Protein AF-A0A933DWK2-F1 (afdb_monomer_lite)

Structure (mmCIF, N/CA/C/O backbone):
data_AF-A0A933DWK2-F1
#
_entry.id   AF-A0A933DWK2-F1
#
loop_
_atom_site.group_PDB
_atom_site.id
_atom_site.type_symbol
_atom_site.label_atom_id
_atom_site.label_alt_id
_atom_site.label_comp_id
_atom_site.label_asym_id
_atom_site.label_entity_id
_atom_site.label_seq_id
_atom_site.pdbx_PDB_ins_code
_atom_site.Cartn_x
_atom_site.Cartn_y
_atom_site.Cartn_z
_atom_site.occupancy
_atom_site.B_iso_or_equiv
_atom_site.auth_seq_id
_atom_site.auth_comp_id
_atom_site.auth_asym_id
_atom_site.auth_atom_id
_atom_site.pdbx_PDB_model_num
ATOM 1 N N . ILE A 1 1 ? 5.973 -5.119 5.281 1.00 88.31 1 ILE A N 1
ATOM 2 C CA . ILE A 1 1 ? 4.686 -4.419 5.020 1.00 88.31 1 ILE A CA 1
ATOM 3 C C . ILE A 1 1 ? 3.495 -5.232 5.519 1.00 88.31 1 ILE A C 1
ATOM 5 O O . ILE A 1 1 ? 2.775 -4.728 6.368 1.00 88.31 1 ILE A O 1
ATOM 9 N N . LEU A 1 2 ? 3.324 -6.490 5.093 1.00 92.50 2 LEU A N 1
ATOM 10 C CA . LEU A 1 2 ? 2.207 -7.342 5.540 1.00 92.50 2 LEU A CA 1
ATOM 11 C C . LEU A 1 2 ? 2.111 -7.490 7.072 1.00 92.50 2 LEU A C 1
ATOM 13 O O . LEU A 1 2 ? 1.028 -7.369 7.631 1.00 92.50 2 LEU A O 1
ATOM 17 N N . SER A 1 3 ? 3.238 -7.624 7.779 1.00 96.31 3 SER A N 1
ATOM 18 C CA . SER A 1 3 ? 3.245 -7.624 9.253 1.00 96.31 3 SER A CA 1
ATOM 19 C C . SER A 1 3 ? 2.724 -6.312 9.860 1.00 96.31 3 SER A C 1
ATOM 21 O O . SER A 1 3 ? 2.104 -6.330 10.916 1.00 96.31 3 SER A O 1
ATOM 23 N N . GLY A 1 4 ? 2.924 -5.178 9.180 1.00 96.12 4 GLY A N 1
ATOM 24 C CA . GLY A 1 4 ? 2.357 -3.887 9.577 1.00 96.12 4 GLY A CA 1
ATOM 25 C C . GLY A 1 4 ? 0.840 -3.838 9.389 1.00 96.12 4 GLY A C 1
ATOM 26 O O . GLY A 1 4 ? 0.140 -3.348 10.265 1.00 96.12 4 GLY A O 1
ATOM 27 N N . ILE A 1 5 ? 0.310 -4.430 8.311 1.00 96.62 5 ILE A N 1
ATOM 28 C CA . ILE A 1 5 ? -1.143 -4.608 8.126 1.00 96.62 5 ILE A CA 1
ATOM 29 C C . ILE A 1 5 ? -1.715 -5.461 9.265 1.00 96.62 5 ILE A C 1
ATOM 31 O O . ILE A 1 5 ? -2.710 -5.082 9.878 1.00 96.62 5 ILE A O 1
ATOM 35 N N . MET A 1 6 ? -1.061 -6.578 9.604 1.00 96.44 6 MET A N 1
ATOM 36 C CA . MET A 1 6 ? -1.474 -7.421 10.734 1.00 96.44 6 MET A CA 1
ATOM 37 C C . MET A 1 6 ? -1.458 -6.653 12.062 1.00 96.44 6 MET A C 1
ATOM 39 O O . MET A 1 6 ? -2.395 -6.778 12.848 1.00 96.44 6 MET A O 1
ATOM 43 N N . MET A 1 7 ? -0.436 -5.825 12.295 1.00 98.19 7 MET A N 1
ATOM 44 C CA . MET A 1 7 ? -0.360 -4.957 13.471 1.00 98.19 7 MET A CA 1
ATOM 45 C C . MET A 1 7 ? -1.520 -3.954 13.510 1.00 98.19 7 MET A C 1
ATOM 47 O O . MET A 1 7 ? -2.175 -3.845 14.542 1.00 98.19 7 MET A O 1
ATOM 51 N N . LEU A 1 8 ? -1.814 -3.261 12.403 1.00 97.50 8 LEU A N 1
ATOM 52 C CA . LEU A 1 8 ? -2.934 -2.314 12.312 1.00 97.50 8 LEU A CA 1
ATOM 53 C C . LEU A 1 8 ? -4.268 -2.999 12.633 1.00 97.50 8 LEU A C 1
ATOM 55 O O . LEU A 1 8 ? -5.059 -2.482 13.419 1.00 97.50 8 LEU A O 1
ATOM 59 N N . ARG A 1 9 ? -4.486 -4.213 12.111 1.00 97.12 9 ARG A N 1
ATOM 60 C CA . ARG A 1 9 ? -5.664 -5.026 12.452 1.00 97.12 9 ARG A CA 1
ATOM 61 C C . ARG A 1 9 ? -5.719 -5.359 13.946 1.00 97.12 9 ARG A C 1
ATOM 63 O O . ARG A 1 9 ? -6.800 -5.297 14.525 1.00 97.12 9 ARG A O 1
ATOM 70 N N . TYR A 1 10 ? -4.580 -5.677 14.563 1.00 97.56 10 TYR A N 1
ATOM 71 C CA . TYR A 1 10 ? -4.488 -5.991 15.992 1.00 97.56 10 TYR A CA 1
ATOM 72 C C . TYR A 1 10 ? -4.820 -4.791 16.892 1.00 97.56 10 TYR A C 1
ATOM 74 O O . TYR A 1 10 ? -5.535 -4.949 17.877 1.00 97.56 10 TYR A O 1
ATOM 82 N N . ILE A 1 11 ? -4.376 -3.582 16.533 1.00 98.12 11 ILE A N 1
ATOM 83 C CA . ILE A 1 11 ? -4.683 -2.348 17.281 1.00 98.12 11 ILE A CA 1
ATOM 84 C C . ILE A 1 11 ? -6.039 -1.719 16.905 1.00 98.12 11 ILE A C 1
ATOM 86 O O . ILE A 1 11 ? -6.310 -0.583 17.276 1.00 98.12 11 ILE A O 1
ATOM 90 N N . ASN A 1 12 ? -6.903 -2.455 16.193 1.00 97.25 12 ASN A N 1
ATOM 91 C CA . ASN A 1 12 ? -8.218 -2.026 15.692 1.00 97.25 12 ASN A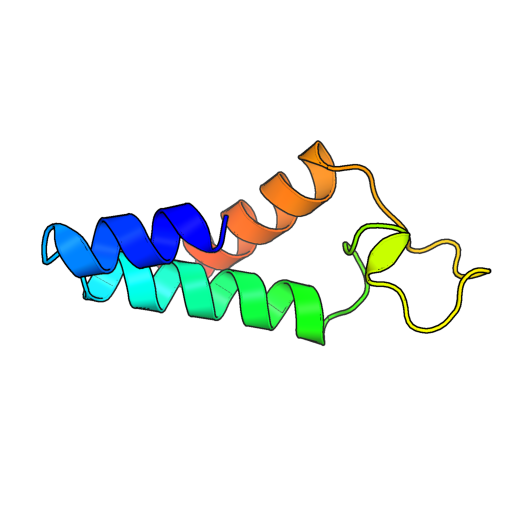 CA 1
ATOM 92 C C . ASN A 1 12 ? -8.224 -0.899 14.639 1.00 97.25 12 ASN A C 1
ATOM 94 O O . ASN A 1 12 ? -9.295 -0.406 14.282 1.00 97.25 12 ASN A O 1
ATOM 98 N N . GLU A 1 13 ? -7.084 -0.580 14.029 1.00 97.25 13 GLU A N 1
ATOM 99 C CA . GLU A 1 13 ? -6.961 0.357 12.902 1.00 97.25 13 GLU A CA 1
ATOM 100 C C . GLU A 1 13 ? -7.322 -0.313 11.562 1.00 97.25 13 GLU A C 1
ATOM 102 O O . GLU A 1 13 ? -6.521 -0.413 10.628 1.00 97.25 13 GLU A O 1
ATOM 107 N N . LYS A 1 14 ? -8.554 -0.828 11.466 1.00 95.62 14 LYS A N 1
ATOM 108 C CA . LYS A 1 14 ? -9.006 -1.671 10.342 1.00 95.62 14 LYS A CA 1
ATOM 109 C C . LYS A 1 14 ? -9.031 -0.919 9.013 1.00 95.62 14 LYS A C 1
ATOM 111 O O . LYS A 1 14 ? -8.510 -1.425 8.028 1.00 95.62 14 LYS A O 1
ATOM 116 N N . THR A 1 15 ? -9.542 0.311 8.998 1.00 94.44 15 THR A N 1
ATOM 117 C CA . THR A 1 15 ? -9.597 1.138 7.781 1.00 94.44 15 THR A CA 1
ATOM 1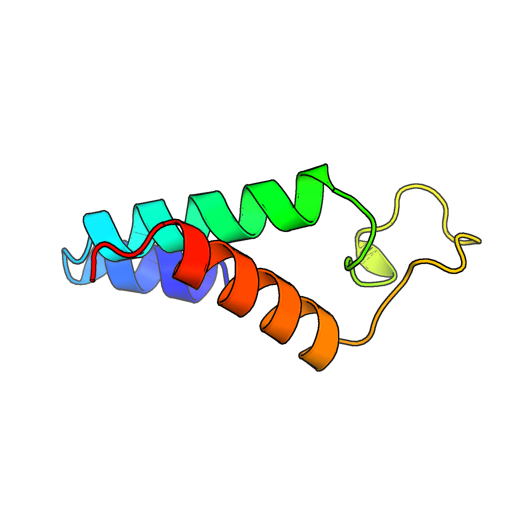18 C C . THR A 1 15 ? -8.201 1.430 7.231 1.00 94.44 15 THR A C 1
ATOM 120 O O . THR A 1 15 ? -7.985 1.372 6.021 1.00 94.44 15 THR A O 1
ATOM 123 N N . ALA A 1 16 ? -7.234 1.723 8.106 1.00 93.75 16 ALA A N 1
ATOM 124 C CA . ALA A 1 16 ? -5.850 1.936 7.698 1.00 93.75 16 ALA A CA 1
ATOM 125 C C . ALA A 1 16 ? -5.221 0.642 7.156 1.00 93.75 16 ALA A C 1
ATOM 127 O O . ALA A 1 16 ? -4.542 0.676 6.129 1.00 93.75 16 ALA A O 1
ATOM 128 N N . ALA A 1 17 ? -5.493 -0.497 7.802 1.00 95.50 17 ALA A N 1
ATOM 129 C CA . ALA A 1 17 ? -5.049 -1.809 7.341 1.00 95.50 17 ALA A CA 1
ATOM 130 C C . ALA A 1 17 ? -5.592 -2.142 5.942 1.00 95.50 17 ALA A C 1
ATOM 132 O O . ALA A 1 17 ? -4.812 -2.503 5.064 1.00 95.50 17 ALA A O 1
ATOM 133 N N . ASP A 1 18 ? -6.896 -1.964 5.718 1.00 94.44 18 ASP A N 1
ATOM 134 C CA . ASP A 1 18 ? -7.559 -2.283 4.449 1.00 94.44 18 ASP A CA 1
ATOM 135 C C . ASP A 1 18 ? -7.050 -1.392 3.303 1.00 94.44 18 ASP A C 1
ATOM 137 O O . ASP A 1 18 ? -6.830 -1.863 2.184 1.00 94.44 18 ASP A O 1
ATOM 141 N N . ARG A 1 19 ? -6.787 -0.107 3.581 1.00 93.94 19 ARG A N 1
ATOM 142 C CA . ARG A 1 19 ? -6.173 0.816 2.611 1.00 93.94 19 ARG A CA 1
ATOM 143 C C . ARG A 1 19 ? -4.753 0.393 2.245 1.00 93.94 19 ARG A C 1
ATOM 145 O O . ARG A 1 19 ? -4.410 0.372 1.064 1.00 93.94 19 ARG A O 1
ATOM 152 N N . LEU A 1 20 ? -3.936 0.046 3.240 1.00 94.06 20 LEU A N 1
ATOM 153 C CA . LEU A 1 20 ? -2.562 -0.403 3.019 1.00 94.06 20 LEU A CA 1
ATOM 154 C C . LEU A 1 20 ? -2.518 -1.725 2.249 1.00 94.06 20 LEU A C 1
ATOM 156 O O . LEU A 1 20 ? -1.722 -1.862 1.325 1.00 94.06 20 LEU A O 1
ATOM 160 N N . GLU A 1 21 ? -3.400 -2.665 2.574 1.00 94.62 21 GLU A N 1
ATOM 161 C CA . GLU A 1 21 ? -3.535 -3.927 1.847 1.00 94.62 21 GLU A CA 1
ATOM 162 C C . GLU A 1 21 ? -3.951 -3.706 0.390 1.00 94.62 21 GLU A C 1
ATOM 164 O O . GLU A 1 21 ? -3.325 -4.255 -0.516 1.00 94.62 21 GLU A O 1
ATOM 169 N N . SER A 1 22 ? -4.927 -2.827 0.149 1.00 93.31 22 SER A N 1
ATOM 170 C CA . SER A 1 22 ? -5.373 -2.477 -1.205 1.00 93.31 22 SER A CA 1
ATOM 171 C C . SER A 1 22 ? -4.256 -1.833 -2.033 1.00 93.31 22 SER A C 1
ATOM 173 O O . SER A 1 22 ? -4.077 -2.172 -3.201 1.00 93.31 22 SER A O 1
ATOM 175 N N . ALA A 1 23 ? -3.464 -0.939 -1.433 1.00 92.88 23 ALA A N 1
ATOM 176 C CA . ALA A 1 23 ? -2.332 -0.307 -2.110 1.00 92.88 23 ALA A CA 1
ATOM 177 C C . ALA A 1 23 ? -1.230 -1.317 -2.469 1.00 92.88 23 AL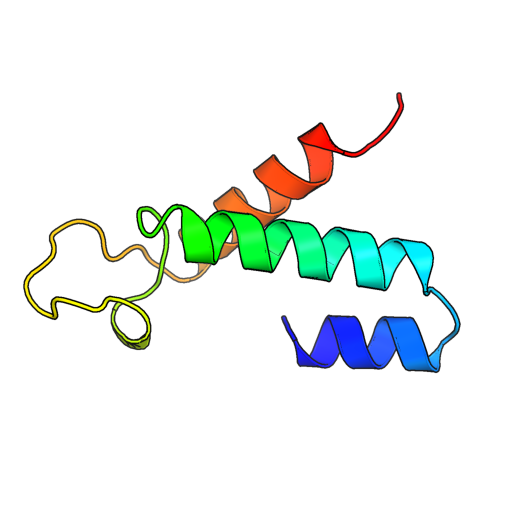A A C 1
ATOM 179 O O . ALA A 1 23 ? -0.675 -1.260 -3.565 1.00 92.88 23 ALA A O 1
ATOM 180 N N . VAL A 1 24 ? -0.938 -2.269 -1.576 1.00 91.38 24 VAL A N 1
ATOM 181 C CA . VAL A 1 24 ? 0.009 -3.361 -1.850 1.00 91.38 24 VAL A CA 1
ATOM 182 C C . VAL A 1 24 ? -0.500 -4.245 -2.989 1.00 91.38 24 VAL A C 1
ATOM 184 O O . VAL A 1 24 ? 0.258 -4.535 -3.913 1.00 91.38 24 VAL A O 1
ATOM 187 N N . ALA A 1 25 ? -1.779 -4.629 -2.961 1.00 90.44 25 ALA A N 1
ATOM 188 C CA . ALA A 1 25 ? -2.392 -5.440 -4.009 1.00 90.44 25 ALA A CA 1
ATOM 189 C C . ALA A 1 25 ? -2.351 -4.743 -5.378 1.00 90.44 25 ALA A C 1
ATOM 191 O O . ALA A 1 25 ? -2.036 -5.387 -6.375 1.00 90.44 25 ALA A O 1
ATOM 192 N N . ALA A 1 26 ? -2.593 -3.428 -5.427 1.00 89.88 26 ALA A N 1
ATOM 193 C CA . ALA A 1 26 ? -2.500 -2.643 -6.656 1.00 89.88 26 ALA A CA 1
ATOM 194 C C . ALA A 1 26 ? -1.079 -2.649 -7.245 1.00 89.88 26 ALA A C 1
ATOM 196 O O . ALA A 1 26 ? -0.912 -2.936 -8.427 1.00 89.88 26 ALA A O 1
ATOM 197 N N . VAL A 1 27 ? -0.046 -2.417 -6.425 1.00 88.19 27 VAL A N 1
ATOM 198 C CA . VAL A 1 27 ? 1.360 -2.448 -6.878 1.00 88.19 27 VAL A CA 1
ATOM 199 C C . VAL A 1 27 ? 1.760 -3.838 -7.379 1.00 88.19 27 VAL A C 1
ATOM 201 O O . VAL A 1 27 ? 2.431 -3.960 -8.404 1.00 88.19 27 VAL A O 1
ATOM 204 N N . MET A 1 28 ? 1.320 -4.892 -6.687 1.00 84.12 28 MET A N 1
ATOM 205 C CA . MET A 1 28 ? 1.561 -6.271 -7.118 1.00 84.12 28 MET A CA 1
ATOM 206 C C . MET A 1 28 ? 0.844 -6.596 -8.434 1.00 84.12 28 MET A C 1
ATOM 208 O O . MET A 1 28 ? 1.444 -7.217 -9.306 1.00 84.12 28 MET A O 1
ATOM 212 N N . ALA A 1 29 ? -0.404 -6.150 -8.604 1.00 85.19 29 ALA A N 1
ATOM 213 C CA . ALA A 1 29 ? -1.175 -6.353 -9.830 1.00 85.19 29 ALA A CA 1
ATOM 214 C C . ALA A 1 29 ? -0.603 -5.574 -11.026 1.00 85.19 29 ALA A C 1
ATOM 216 O O . ALA A 1 29 ? -0.647 -6.064 -12.152 1.00 85.19 29 ALA A O 1
ATOM 217 N N . GLU A 1 30 ? -0.043 -4.381 -10.796 1.00 82.25 30 GLU A N 1
ATOM 218 C CA . GLU A 1 30 ? 0.651 -3.613 -11.832 1.00 82.25 30 GLU A CA 1
ATOM 219 C C . GLU A 1 30 ? 1.937 -4.307 -12.306 1.00 82.25 30 GLU A C 1
ATOM 221 O O . GLU A 1 30 ? 2.299 -4.166 -13.473 1.00 82.25 30 GLU A O 1
ATOM 226 N N . GLY A 1 31 ? 2.644 -5.027 -11.424 1.00 75.62 31 GLY A N 1
ATOM 227 C CA . GLY A 1 31 ? 3.838 -5.817 -11.762 1.00 75.62 31 GLY A CA 1
ATOM 228 C C . GLY A 1 31 ? 5.051 -5.007 -12.253 1.00 75.62 31 GLY A C 1
ATOM 229 O O . GLY A 1 31 ? 6.047 -5.585 -12.681 1.00 75.62 31 GLY A O 1
ATOM 230 N N . LYS A 1 32 ? 4.981 -3.669 -12.212 1.00 70.62 32 LYS A N 1
ATOM 231 C CA . LYS A 1 32 ? 6.016 -2.746 -12.724 1.00 70.62 32 LYS A CA 1
ATOM 232 C C . LYS A 1 32 ? 7.031 -2.294 -11.680 1.00 70.62 32 LYS A C 1
ATOM 234 O O . LYS A 1 32 ? 8.115 -1.863 -12.048 1.00 70.62 32 LYS A O 1
ATOM 239 N N . SER A 1 33 ? 6.655 -2.337 -10.406 1.00 71.94 33 SER A N 1
ATOM 240 C CA . SER A 1 33 ? 7.468 -1.860 -9.280 1.00 71.94 33 SER A CA 1
ATOM 241 C C . SER A 1 33 ? 7.522 -2.916 -8.183 1.00 71.94 33 SER A C 1
ATOM 243 O O . SER A 1 33 ? 7.307 -2.637 -7.005 1.00 71.94 33 SER A O 1
ATOM 245 N N . VAL A 1 34 ? 7.765 -4.157 -8.594 1.00 68.88 34 VAL A N 1
ATOM 246 C CA . VAL A 1 34 ? 7.932 -5.300 -7.697 1.00 68.88 34 VAL A CA 1
ATOM 247 C C . VAL A 1 34 ? 9.408 -5.674 -7.620 1.00 68.88 34 VAL A C 1
ATOM 249 O O . VAL A 1 34 ? 10.160 -5.478 -8.574 1.00 68.88 34 VAL A O 1
ATOM 252 N N . THR A 1 35 ? 9.848 -6.173 -6.468 1.00 72.19 35 THR A N 1
ATOM 253 C CA . THR A 1 35 ? 11.232 -6.626 -6.293 1.00 72.19 35 THR A CA 1
ATOM 254 C C . THR A 1 35 ? 11.500 -7.896 -7.103 1.00 72.19 35 THR A C 1
ATOM 256 O O . THR A 1 35 ? 10.575 -8.611 -7.491 1.00 72.19 35 THR A O 1
ATOM 259 N N . TYR A 1 36 ? 12.780 -8.200 -7.331 1.00 63.84 36 TYR A N 1
ATOM 260 C CA . TYR A 1 36 ? 13.231 -9.351 -8.125 1.00 63.84 36 TYR A CA 1
ATOM 261 C C . TYR A 1 36 ? 12.564 -10.686 -7.732 1.00 63.84 36 TYR A C 1
ATOM 263 O O . TYR A 1 36 ? 12.212 -11.478 -8.603 1.00 63.84 36 TYR A O 1
ATOM 271 N N . ASP A 1 37 ? 12.317 -10.906 -6.435 1.00 71.06 37 ASP A N 1
ATOM 272 C CA . ASP A 1 37 ? 11.684 -12.126 -5.907 1.00 71.06 37 ASP A CA 1
ATOM 273 C C . ASP A 1 37 ? 10.195 -12.276 -6.262 1.00 71.06 37 ASP A C 1
ATOM 275 O O . ASP A 1 37 ? 9.645 -13.374 -6.190 1.00 71.06 37 ASP A O 1
ATOM 279 N N . LEU A 1 38 ? 9.530 -11.176 -6.615 1.00 70.56 38 LEU A N 1
ATOM 280 C CA . LEU A 1 38 ? 8.090 -11.107 -6.876 1.00 70.56 38 LEU A CA 1
ATOM 281 C C . LEU A 1 38 ? 7.762 -11.017 -8.369 1.00 70.56 38 LEU A C 1
ATOM 283 O O . LEU A 1 38 ? 6.591 -10.948 -8.740 1.00 70.56 38 LEU A O 1
ATOM 287 N N . THR A 1 39 ? 8.781 -11.009 -9.225 1.00 61.91 39 THR A N 1
ATOM 288 C CA . THR A 1 39 ? 8.591 -10.885 -10.664 1.00 61.91 39 THR A CA 1
ATOM 289 C C . THR A 1 39 ? 8.365 -12.279 -11.290 1.00 61.91 39 THR A C 1
ATOM 291 O O . THR A 1 39 ? 9.131 -13.207 -11.012 1.00 61.91 39 THR A O 1
ATOM 294 N N . PRO A 1 40 ? 7.331 -12.471 -12.136 1.00 62.69 40 PRO A N 1
ATOM 295 C CA . PRO A 1 40 ? 7.069 -13.764 -12.775 1.00 62.69 40 PRO A CA 1
ATOM 296 C C . PRO A 1 40 ? 8.161 -14.176 -13.774 1.00 62.69 40 PRO A C 1
ATOM 298 O O . PRO A 1 40 ? 8.394 -15.365 -13.981 1.00 62.69 40 PRO A O 1
ATOM 301 N N . ASP A 1 41 ? 8.834 -13.198 -14.383 1.00 64.38 41 ASP A N 1
ATOM 302 C CA . ASP A 1 41 ? 9.937 -13.397 -15.321 1.00 64.38 41 ASP A CA 1
ATOM 303 C C . ASP A 1 41 ? 11.242 -12.860 -14.731 1.00 64.38 41 ASP A C 1
ATOM 305 O O . ASP A 1 41 ? 11.496 -11.661 -14.748 1.00 64.38 41 ASP A O 1
ATOM 309 N N . ARG A 1 42 ? 12.112 -13.748 -14.248 1.00 59.34 42 ARG A N 1
ATOM 310 C CA . ARG A 1 42 ? 13.398 -13.386 -13.624 1.00 59.34 42 ARG A CA 1
ATOM 311 C C . ARG A 1 42 ? 14.352 -12.583 -14.524 1.00 59.34 42 ARG A C 1
ATOM 313 O O . ARG A 1 42 ? 15.370 -12.113 -14.024 1.00 59.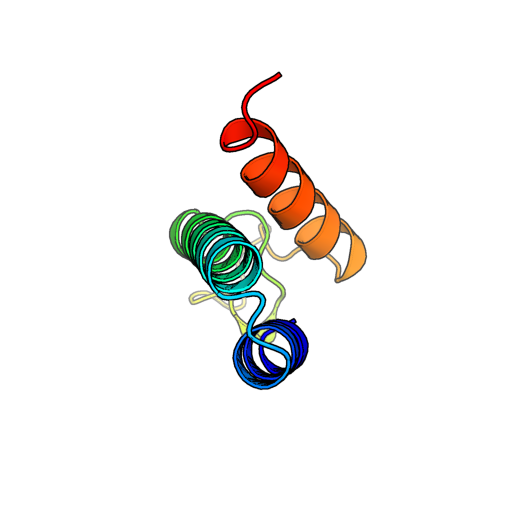34 42 ARG A O 1
ATOM 320 N N . ASN A 1 43 ? 14.041 -12.417 -15.810 1.00 55.19 43 ASN A N 1
ATOM 321 C CA . ASN A 1 43 ? 14.776 -11.570 -16.749 1.00 55.19 43 ASN A CA 1
ATOM 322 C C . ASN A 1 43 ? 14.107 -10.205 -17.002 1.00 55.19 43 ASN A C 1
ATOM 324 O O . ASN A 1 43 ? 14.601 -9.421 -17.814 1.00 55.19 43 ASN A O 1
ATOM 328 N N . ALA A 1 44 ? 12.993 -9.900 -16.333 1.00 56.94 44 ALA A N 1
ATOM 329 C CA . ALA A 1 44 ? 12.265 -8.657 -16.521 1.00 56.94 44 ALA A CA 1
ATOM 330 C C . ALA A 1 44 ? 13.058 -7.462 -15.969 1.00 56.94 44 ALA A C 1
ATOM 332 O O . ALA A 1 44 ? 13.337 -7.366 -14.774 1.00 56.94 44 ALA A O 1
ATOM 333 N N . LEU A 1 45 ? 13.336 -6.494 -16.847 1.00 59.22 45 LEU A N 1
ATOM 334 C CA . LEU A 1 45 ? 13.956 -5.194 -16.540 1.00 59.22 45 LEU A CA 1
ATOM 335 C C . LEU A 1 45 ? 13.097 -4.296 -15.619 1.00 59.22 45 LEU A C 1
ATOM 337 O O . LEU A 1 45 ? 13.434 -3.137 -15.402 1.00 59.22 45 LEU A O 1
ATOM 341 N N . THR A 1 46 ? 11.968 -4.802 -15.118 1.00 61.00 46 THR A N 1
ATOM 342 C CA . THR A 1 46 ? 10.995 -4.082 -14.285 1.00 61.00 46 THR A CA 1
ATOM 343 C C . THR A 1 46 ? 11.179 -4.333 -12.788 1.00 61.00 46 THR A C 1
ATOM 345 O O . THR A 1 46 ? 10.397 -3.825 -11.988 1.00 61.00 46 THR A O 1
ATOM 348 N N . ALA A 1 47 ? 12.182 -5.122 -12.389 1.00 66.44 47 ALA A N 1
ATOM 349 C CA . ALA A 1 47 ? 12.495 -5.319 -10.980 1.00 66.44 47 ALA A CA 1
ATOM 350 C C . ALA A 1 47 ? 13.077 -4.028 -10.380 1.00 66.44 47 ALA A C 1
ATOM 352 O O . ALA A 1 47 ? 14.121 -3.552 -10.825 1.00 66.44 47 ALA A O 1
ATOM 353 N N . VAL A 1 48 ? 12.410 -3.481 -9.363 1.00 78.44 48 VAL A N 1
ATOM 354 C CA . VAL A 1 48 ? 12.838 -2.255 -8.666 1.00 78.44 48 VAL A CA 1
ATOM 355 C C . VAL A 1 48 ? 13.429 -2.569 -7.292 1.00 78.44 48 VAL A C 1
ATOM 357 O O . VAL A 1 48 ? 13.229 -3.653 -6.734 1.00 78.44 48 VAL A O 1
ATOM 360 N N . GLY A 1 49 ? 14.155 -1.611 -6.723 1.00 80.44 49 GLY A N 1
ATOM 361 C CA . GLY A 1 49 ? 14.672 -1.688 -5.363 1.00 80.44 49 GLY A CA 1
ATOM 362 C C . GLY A 1 49 ? 13.580 -1.583 -4.292 1.00 80.44 49 GLY A C 1
ATOM 363 O O . GLY A 1 49 ? 12.454 -1.146 -4.531 1.00 80.44 49 GLY A O 1
ATOM 364 N N . THR A 1 50 ? 13.935 -1.941 -3.057 1.00 83.88 50 THR A N 1
ATOM 365 C CA . THR A 1 50 ? 13.016 -1.929 -1.904 1.00 83.88 50 THR A CA 1
ATOM 366 C C . THR A 1 50 ? 12.386 -0.556 -1.652 1.00 83.88 50 THR A C 1
ATOM 368 O O . THR A 1 50 ? 11.195 -0.472 -1.357 1.00 83.88 50 THR A O 1
ATO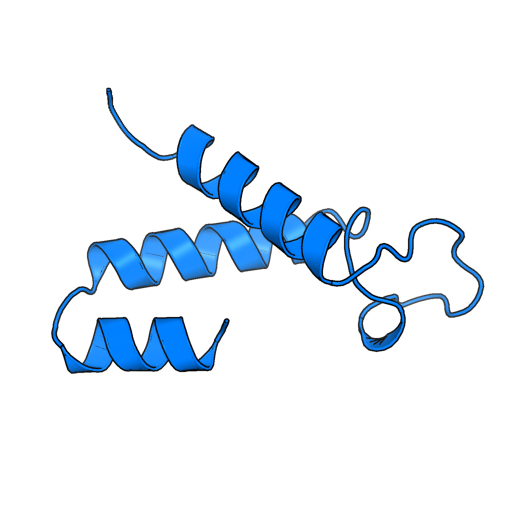M 371 N N . SER A 1 51 ? 13.167 0.521 -1.774 1.00 87.06 51 SER A N 1
ATOM 372 C CA . SER A 1 51 ? 12.672 1.889 -1.567 1.00 87.06 51 SER A CA 1
ATOM 373 C C . SER A 1 51 ? 11.694 2.313 -2.661 1.00 87.06 51 SER A C 1
ATOM 375 O O . SER A 1 51 ? 10.658 2.891 -2.360 1.00 87.06 51 SER A O 1
ATOM 377 N N . GLU A 1 52 ? 11.965 1.943 -3.912 1.00 86.56 52 GLU A N 1
ATOM 378 C CA . GLU A 1 52 ? 11.094 2.263 -5.048 1.00 86.56 52 GLU A CA 1
ATOM 379 C C . GLU A 1 52 ? 9.746 1.536 -4.943 1.00 86.56 52 GLU A C 1
ATOM 381 O O . GLU A 1 52 ? 8.694 2.124 -5.198 1.00 86.56 52 GLU A O 1
ATOM 386 N N . MET A 1 53 ? 9.749 0.278 -4.484 1.00 87.56 53 MET A N 1
ATOM 387 C CA . MET A 1 53 ? 8.511 -0.438 -4.161 1.00 87.56 53 MET A CA 1
ATOM 388 C C . MET A 1 53 ? 7.731 0.271 -3.041 1.00 87.56 53 MET A C 1
ATOM 390 O O . MET A 1 53 ? 6.504 0.364 -3.104 1.00 87.56 53 MET A O 1
ATOM 394 N N . ALA A 1 54 ? 8.417 0.797 -2.021 1.00 89.38 54 ALA A N 1
ATOM 395 C CA . ALA A 1 54 ? 7.771 1.553 -0.950 1.00 89.38 54 ALA A CA 1
ATOM 396 C C . ALA A 1 54 ? 7.140 2.859 -1.468 1.00 89.38 54 ALA A C 1
ATOM 398 O O . ALA A 1 54 ? 5.990 3.152 -1.131 1.00 89.38 54 ALA A O 1
ATOM 399 N N . ASP A 1 55 ? 7.834 3.592 -2.339 1.00 90.75 55 ASP A N 1
ATOM 400 C CA . ASP A 1 55 ? 7.322 4.814 -2.968 1.00 90.75 55 ASP A CA 1
ATOM 401 C C . ASP A 1 55 ? 6.079 4.538 -3.829 1.00 90.75 55 ASP A C 1
ATOM 403 O O . ASP A 1 55 ? 5.093 5.280 -3.761 1.00 90.75 55 ASP A O 1
ATOM 407 N N . ALA A 1 56 ? 6.068 3.430 -4.577 1.00 90.31 56 ALA A N 1
ATOM 408 C CA . ALA A 1 56 ? 4.909 2.998 -5.360 1.00 90.31 56 ALA A CA 1
ATOM 409 C C . ALA A 1 56 ? 3.680 2.708 -4.475 1.00 90.31 56 ALA A C 1
ATOM 411 O O . ALA A 1 56 ? 2.550 3.074 -4.822 1.00 90.31 56 ALA A O 1
ATOM 412 N N . ILE A 1 57 ? 3.889 2.100 -3.304 1.00 90.88 57 ILE A N 1
ATOM 413 C CA . ILE A 1 57 ? 2.821 1.832 -2.330 1.00 90.88 57 ILE A CA 1
ATOM 414 C C . ILE A 1 57 ? 2.305 3.141 -1.720 1.00 90.88 57 ILE A C 1
ATOM 416 O O . ILE A 1 57 ? 1.092 3.341 -1.646 1.00 90.88 57 ILE A O 1
ATOM 420 N N . ILE A 1 58 ? 3.194 4.063 -1.335 1.00 92.62 58 ILE A N 1
ATOM 421 C CA . ILE A 1 58 ? 2.818 5.381 -0.791 1.00 92.62 58 ILE A CA 1
ATOM 422 C C . ILE A 1 58 ? 2.019 6.192 -1.820 1.00 92.62 58 ILE A C 1
ATOM 424 O O . ILE A 1 58 ? 1.022 6.825 -1.471 1.00 92.62 58 ILE A O 1
ATOM 428 N N . SER A 1 59 ? 2.422 6.157 -3.090 1.00 91.19 59 SER A N 1
ATOM 429 C CA . SER A 1 59 ? 1.696 6.811 -4.182 1.00 91.19 59 SER A CA 1
ATOM 430 C C . SER A 1 59 ? 0.269 6.268 -4.319 1.00 91.19 59 SER A C 1
ATOM 432 O O . SER A 1 59 ? -0.688 7.043 -4.371 1.00 91.19 59 SER A O 1
ATOM 434 N N . ASN A 1 60 ? 0.096 4.942 -4.286 1.00 90.00 60 ASN A N 1
ATOM 435 C CA . ASN A 1 60 ? -1.230 4.319 -4.341 1.00 90.00 60 ASN A CA 1
ATOM 436 C C . ASN A 1 60 ? -2.085 4.610 -3.099 1.00 90.00 60 ASN A C 1
ATOM 438 O O . ASN A 1 60 ? -3.284 4.847 -3.234 1.00 90.00 60 ASN A O 1
ATOM 442 N N . LEU A 1 61 ? -1.482 4.686 -1.910 1.00 89.88 61 LEU A N 1
ATOM 443 C CA . LEU A 1 61 ? -2.176 5.102 -0.686 1.00 89.88 61 LEU A CA 1
ATOM 444 C C . LEU A 1 61 ? -2.751 6.520 -0.789 1.00 89.88 61 LEU A C 1
ATOM 446 O O . LEU A 1 61 ? -3.895 6.744 -0.396 1.00 89.88 61 LEU A O 1
ATOM 450 N N . LYS A 1 62 ? -1.982 7.472 -1.333 1.00 88.44 62 LYS A N 1
ATOM 451 C CA . LYS A 1 62 ? -2.413 8.872 -1.480 1.00 88.44 62 LYS A CA 1
ATOM 452 C C . LYS A 1 62 ? -3.606 9.031 -2.421 1.00 88.44 62 LYS A C 1
ATOM 454 O O . LYS A 1 62 ? -4.468 9.853 -2.148 1.00 88.44 62 LYS A O 1
ATOM 459 N N . LYS A 1 63 ? -3.704 8.219 -3.481 1.00 81.25 63 LYS A N 1
ATOM 460 C CA . LYS A 1 63 ? -4.859 8.238 -4.403 1.00 81.25 63 LYS A CA 1
ATOM 461 C C . LYS A 1 63 ? -6.185 7.897 -3.711 1.00 81.25 63 LYS A C 1
ATOM 463 O O . LYS A 1 63 ? -7.235 8.319 -4.179 1.00 81.25 63 LYS A O 1
ATOM 468 N N . GLY A 1 64 ? -6.141 7.114 -2.630 1.00 68.75 64 GLY A N 1
ATOM 469 C CA . GLY A 1 64 ? -7.315 6.696 -1.860 1.00 68.75 64 GLY A CA 1
ATOM 470 C C . GLY A 1 64 ? -7.594 7.536 -0.609 1.00 68.75 64 GLY A C 1
ATOM 471 O O . GLY A 1 64 ? -8.485 7.175 0.163 1.00 68.75 64 GLY A O 1
ATOM 472 N N . TRP A 1 65 ? -6.831 8.607 -0.363 1.00 66.88 65 TRP A N 1
ATOM 473 C CA . TRP A 1 65 ? -7.023 9.474 0.798 1.00 66.88 65 TRP A CA 1
ATOM 474 C C . TRP A 1 65 ? -7.936 10.656 0.426 1.00 66.88 65 TRP A C 1
ATOM 476 O O . TRP A 1 65 ? -7.589 11.398 -0.490 1.00 66.88 65 TRP A O 1
ATOM 486 N N . PRO A 1 66 ? -9.097 10.839 1.083 1.00 59.34 66 PRO A N 1
ATOM 487 C CA . PRO A 1 66 ? -9.883 12.060 0.912 1.00 59.34 66 PRO A CA 1
ATOM 488 C C . PRO A 1 66 ? -9.115 13.252 1.508 1.00 59.34 66 PRO A C 1
ATOM 490 O O . PRO A 1 66 ? -8.546 13.097 2.589 1.00 59.34 66 PRO A O 1
ATOM 493 N N . GLU A 1 67 ? -9.069 14.386 0.794 1.00 54.78 67 GLU A N 1
ATOM 494 C CA . GLU A 1 67 ? -8.469 15.646 1.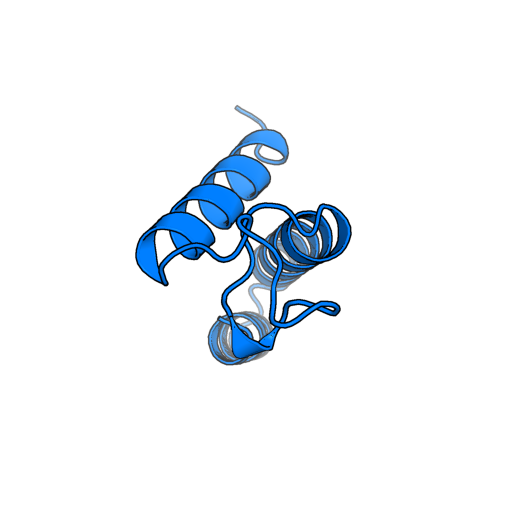287 1.00 54.78 67 GLU A CA 1
ATOM 495 C C . GLU A 1 67 ? -9.020 16.076 2.654 1.00 54.78 67 GLU A C 1
ATOM 497 O O . GLU A 1 67 ? -10.243 15.920 2.887 1.00 54.78 67 GLU A O 1
#

Sequence (67 aa):
ILSGIMMLRYINEKTAADRLESAVAAVMAEGKSVTYDLTPDRNALTAVGTSEMADAIISNLKKGWPE

pLDDT: mean 83.04, std 13.41, range [54.78, 98.19]

Foldseek 3Di:
DLVVLVVCVVVVVPVVSVLLVVLLVVLLVVLQDDACVSHPDNPDPSHHDPVSSVVSSVVSSVVPDDD

Secondary structure (DSSP, 8-state):
-HHHHHHHHHTT-HHHHHHHHHHHHHHHHH-SSB-GGG-SSTT-TTB--HHHHHHHHHHHHHHT---

Radius of gyration: 12.95 Å; chains: 1; bounding box: 25×29×34 Å